Protein AF-A0A3Q2CFB4-F1 (afdb_monomer_lite)

InterPro domains:
  IPR015812 Integrin beta subunit [PR01186] (21-37)
  IPR015812 Integrin beta subunit [PR01186] (52-71)
  IPR015812 Integrin beta subunit [PR01186] (96-109)
  IPR015812 Integrin beta subunit [PTHR10082] (17-109)
  IPR016201 PSI domain [SM00423] (16-64)
  IPR033760 Integrin beta N-terminal [PF17205] (16-64)

Structure (mmCIF, N/CA/C/O backbone):
data_AF-A0A3Q2CFB4-F1
#
_entry.id   AF-A0A3Q2CFB4-F1
#
loop_
_atom_site.group_PDB
_atom_site.id
_atom_site.type_symbol
_atom_site.label_atom_id
_atom_site.label_alt_id
_atom_site.label_comp_id
_atom_site.label_asym_id
_atom_site.label_entity_id
_atom_site.label_seq_id
_atom_site.pdbx_PDB_ins_code
_atom_site.Cartn_x
_atom_site.Cartn_y
_atom_site.Cartn_z
_atom_site.occupancy
_atom_site.B_iso_or_equiv
_atom_site.auth_seq_id
_atom_site.auth_comp_id
_atom_site.auth_asym_id
_atom_site.auth_atom_id
_atom_site.pdbx_PDB_model_num
ATOM 1 N N . THR A 1 1 ? 36.675 -21.644 32.189 1.00 38.38 1 THR A N 1
ATOM 2 C CA . THR A 1 1 ? 36.569 -20.900 30.912 1.00 38.38 1 THR A CA 1
ATOM 3 C C . THR A 1 1 ? 35.105 -20.793 30.514 1.00 38.38 1 THR A C 1
ATOM 5 O O . THR A 1 1 ? 34.641 -21.531 29.660 1.00 38.38 1 THR A O 1
ATOM 8 N N . SER A 1 2 ? 34.334 -19.940 31.197 1.00 36.59 2 SER A N 1
ATOM 9 C CA . SER A 1 2 ? 32.900 -19.770 30.922 1.00 36.59 2 SER A CA 1
ATOM 10 C C . SER A 1 2 ? 32.732 -18.584 29.979 1.00 36.59 2 SER A C 1
ATOM 12 O O . SER A 1 2 ? 32.902 -17.435 30.382 1.00 36.59 2 SER A O 1
ATOM 14 N N . ARG A 1 3 ? 32.512 -18.859 28.691 1.00 43.84 3 ARG A N 1
ATOM 15 C CA . ARG A 1 3 ? 32.206 -17.821 27.704 1.00 43.84 3 ARG A CA 1
ATOM 16 C C . ARG A 1 3 ? 30.749 -17.425 27.893 1.00 43.84 3 ARG A C 1
ATOM 18 O O . ARG A 1 3 ? 29.841 -18.107 27.430 1.00 43.84 3 ARG A O 1
ATOM 25 N N . GLN A 1 4 ? 30.555 -16.327 28.606 1.00 41.62 4 GLN A N 1
ATOM 26 C CA . GLN A 1 4 ? 29.279 -15.649 28.751 1.00 41.62 4 GLN A CA 1
ATOM 27 C C . GLN A 1 4 ? 28.886 -15.105 27.370 1.00 41.62 4 GLN A C 1
ATOM 29 O O . GLN A 1 4 ? 29.359 -14.056 26.934 1.00 41.62 4 GLN A O 1
ATOM 34 N N . PHE A 1 5 ? 28.083 -15.872 26.629 1.00 41.12 5 PHE A N 1
ATOM 35 C CA . PHE A 1 5 ? 27.429 -15.391 25.420 1.00 41.12 5 PHE A CA 1
ATOM 36 C C . PHE A 1 5 ? 26.445 -14.302 25.847 1.00 41.12 5 PHE A C 1
ATOM 38 O O . PHE A 1 5 ? 25.332 -14.583 26.286 1.00 41.12 5 PHE A O 1
ATOM 45 N N . PHE A 1 6 ? 26.868 -13.044 25.735 1.00 39.34 6 PHE A N 1
ATOM 46 C CA . PHE A 1 6 ? 25.950 -11.921 25.655 1.00 39.34 6 PHE A CA 1
ATOM 47 C C . PHE A 1 6 ? 25.097 -12.140 24.405 1.00 39.34 6 PHE A C 1
ATOM 49 O O . PHE A 1 6 ? 25.483 -11.782 23.294 1.00 39.34 6 PHE A O 1
ATOM 56 N N . SER A 1 7 ? 23.943 -12.784 24.572 1.00 45.19 7 SER A N 1
ATOM 57 C CA . SER A 1 7 ? 22.882 -12.753 23.580 1.00 45.19 7 SER A CA 1
ATOM 58 C C . SER A 1 7 ? 22.460 -11.294 23.444 1.00 45.19 7 SER A C 1
ATOM 60 O O . SER A 1 7 ? 21.703 -10.775 24.268 1.00 45.19 7 SER A O 1
ATOM 62 N N . LEU A 1 8 ? 23.006 -10.609 22.440 1.00 44.06 8 LEU A N 1
ATOM 63 C CA . LEU A 1 8 ? 22.524 -9.318 21.987 1.00 44.06 8 LEU A CA 1
ATOM 64 C C . LEU A 1 8 ? 21.120 -9.559 21.426 1.00 44.06 8 LEU A C 1
ATOM 66 O O . LEU A 1 8 ? 20.941 -9.830 20.240 1.00 44.06 8 LEU A O 1
ATOM 70 N N . TRP A 1 9 ? 20.111 -9.512 22.293 1.00 41.47 9 TRP A N 1
ATOM 71 C CA . TRP A 1 9 ? 18.731 -9.369 21.864 1.00 41.47 9 TRP A CA 1
ATOM 72 C C . TRP A 1 9 ? 18.645 -8.003 21.192 1.00 41.47 9 TRP A C 1
ATOM 74 O O . TRP A 1 9 ? 18.402 -6.989 21.846 1.00 41.47 9 TRP A O 1
ATOM 84 N N . ILE A 1 10 ? 18.876 -7.956 19.879 1.00 49.38 10 ILE A N 1
ATOM 85 C CA . ILE A 1 10 ? 18.356 -6.878 19.048 1.00 49.38 10 ILE A CA 1
ATOM 86 C C . ILE A 1 10 ? 16.856 -6.912 19.325 1.00 49.38 10 ILE A C 1
ATOM 88 O O . ILE A 1 10 ? 16.146 -7.782 18.820 1.00 49.38 10 ILE A O 1
ATOM 92 N N . ARG A 1 11 ? 16.376 -6.032 20.211 1.00 42.03 11 ARG A N 1
ATOM 93 C CA . ARG A 1 11 ? 14.949 -5.790 20.395 1.00 42.03 11 ARG A CA 1
ATOM 94 C C . ARG A 1 11 ? 14.451 -5.322 19.035 1.00 42.03 11 ARG A C 1
ATOM 96 O O . ARG A 1 11 ? 14.517 -4.135 18.725 1.00 42.03 11 ARG A O 1
ATOM 103 N N . PHE A 1 12 ? 13.971 -6.255 18.213 1.00 45.16 12 PHE A N 1
ATOM 104 C CA . PHE A 1 12 ? 13.063 -5.927 17.133 1.00 45.16 12 PHE A CA 1
ATOM 105 C C . PHE A 1 12 ? 11.948 -5.148 17.806 1.00 45.16 12 PHE A C 1
ATOM 107 O O . PHE A 1 12 ? 11.220 -5.684 18.641 1.00 45.16 12 PHE A O 1
ATOM 114 N N . ARG A 1 13 ? 11.903 -3.843 17.532 1.00 53.06 13 ARG A N 1
ATOM 115 C CA . ARG A 1 13 ? 10.842 -2.965 18.000 1.00 53.06 13 ARG A CA 1
ATOM 116 C C . ARG A 1 13 ? 9.549 -3.666 17.602 1.00 53.06 13 ARG A C 1
ATOM 118 O O . ARG A 1 13 ? 9.291 -3.812 16.406 1.00 53.06 13 ARG A O 1
ATOM 125 N N . THR A 1 14 ? 8.802 -4.181 18.578 1.00 54.78 14 THR A N 1
ATOM 126 C CA . THR A 1 14 ? 7.487 -4.763 18.326 1.00 54.78 14 THR A CA 1
ATOM 127 C C . THR A 1 14 ? 6.706 -3.670 17.617 1.00 54.78 14 THR A C 1
ATOM 129 O O . THR A 1 14 ? 6.496 -2.580 18.152 1.00 54.78 14 THR A O 1
ATOM 132 N N . THR A 1 15 ? 6.428 -3.873 16.332 1.00 65.25 15 THR A N 1
ATOM 133 C CA . THR A 1 15 ? 5.843 -2.838 15.483 1.00 65.25 15 THR A CA 1
ATOM 134 C C . THR A 1 15 ? 4.358 -2.831 15.762 1.00 65.25 15 THR A C 1
ATOM 136 O O . THR A 1 15 ? 3.562 -3.430 15.056 1.00 65.25 15 THR A O 1
ATOM 139 N N . SER A 1 16 ? 4.010 -2.225 16.890 1.00 72.75 16 SER A N 1
ATOM 140 C CA . SER A 1 16 ? 2.652 -2.185 17.382 1.00 72.75 16 SER A CA 1
ATOM 141 C C . SER A 1 16 ? 1.880 -1.090 16.662 1.00 72.75 16 SER A C 1
ATOM 143 O O . SER A 1 16 ? 2.257 0.080 16.707 1.00 72.75 16 SER A O 1
ATOM 145 N N . CYS A 1 17 ? 0.787 -1.479 16.014 1.00 78.50 17 CYS A N 1
ATOM 146 C CA . CYS A 1 17 ? -0.247 -0.549 15.567 1.00 78.50 17 CYS A CA 1
ATOM 147 C C . CYS A 1 17 ? -1.161 -0.107 16.710 1.00 78.50 17 CYS A C 1
ATOM 149 O O . CYS A 1 17 ? -1.988 0.780 16.523 1.00 78.50 17 CYS A O 1
ATOM 151 N N . PHE A 1 18 ? -0.995 -0.710 17.892 1.00 63.78 18 PHE A N 1
ATOM 152 C CA . PHE A 1 18 ? -1.677 -0.298 19.101 1.00 63.78 18 PHE A CA 1
ATOM 153 C C . PHE A 1 18 ? -1.101 1.046 19.549 1.00 63.78 18 PHE A C 1
ATOM 155 O O . PHE A 1 18 ? -0.050 1.120 20.185 1.00 63.78 18 PHE A O 1
ATOM 162 N N . GLY A 1 19 ? -1.776 2.114 19.147 1.00 62.03 19 GLY A N 1
ATOM 163 C CA . GLY A 1 19 ? -1.435 3.480 19.498 1.00 62.03 19 GLY A CA 1
ATOM 164 C C . GLY A 1 19 ? -2.697 4.300 19.706 1.00 62.03 19 GLY A C 1
ATOM 165 O O . GLY A 1 19 ? -3.739 4.028 19.104 1.00 62.03 19 GLY A O 1
ATOM 166 N N . SER A 1 20 ? -2.585 5.325 20.545 1.00 65.06 20 SER A N 1
ATOM 167 C CA . SER A 1 20 ? -3.606 6.341 20.819 1.00 65.06 20 SER A CA 1
ATOM 168 C C . SER A 1 20 ? -3.824 7.295 19.639 1.00 65.06 20 SER A C 1
ATOM 170 O O . SER A 1 20 ? -4.154 8.455 19.865 1.00 65.06 20 SER A O 1
ATOM 172 N N . ALA A 1 21 ? -3.566 6.849 18.403 1.00 75.69 21 ALA A N 1
ATOM 173 C CA . ALA A 1 21 ? -3.747 7.668 17.215 1.00 75.69 21 ALA A CA 1
ATOM 174 C C . ALA A 1 21 ? -5.180 8.194 17.219 1.00 75.69 21 ALA A C 1
ATOM 176 O O . ALA A 1 21 ? -6.140 7.418 17.227 1.00 75.69 21 ALA A O 1
ATOM 177 N N . THR A 1 22 ? -5.301 9.513 17.270 1.00 80.62 22 THR A N 1
ATOM 178 C CA . THR A 1 22 ? -6.605 10.178 17.342 1.00 80.62 22 THR A CA 1
ATOM 179 C C . THR A 1 22 ? -7.176 10.407 15.947 1.00 80.62 22 THR A C 1
ATOM 181 O O . THR A 1 22 ? -8.388 10.532 15.781 1.00 80.62 22 THR A O 1
ATOM 184 N N . SER A 1 23 ? -6.306 10.367 14.933 1.00 86.50 23 SER A N 1
ATOM 185 C CA . SER A 1 23 ? -6.624 10.576 13.528 1.00 86.50 23 SER A CA 1
ATOM 186 C C . SER A 1 23 ? -6.137 9.427 12.634 1.00 86.50 23 SER A C 1
ATOM 188 O O . SER A 1 23 ? -5.197 8.688 12.952 1.00 86.50 23 SER A O 1
ATOM 190 N N . CYS A 1 24 ? -6.770 9.300 11.462 1.00 88.62 24 CYS A N 1
ATOM 191 C CA . CYS A 1 24 ? -6.363 8.346 10.428 1.00 88.62 24 CYS A CA 1
ATOM 192 C C . CYS A 1 24 ? -4.914 8.594 9.975 1.00 88.62 24 C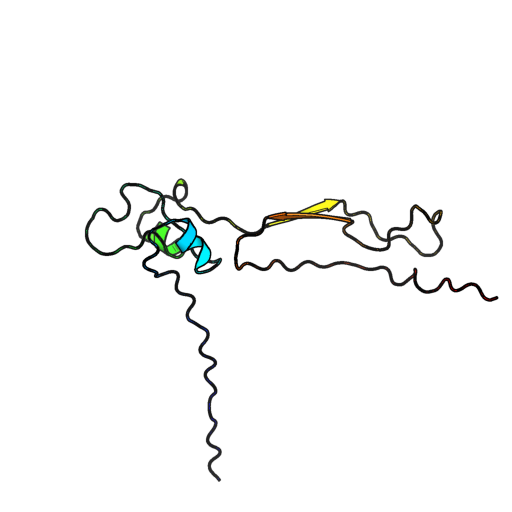YS A C 1
ATOM 194 O O . CYS A 1 24 ? -4.132 7.652 9.847 1.00 88.62 24 CYS A O 1
ATOM 196 N N . GLU A 1 25 ? -4.521 9.859 9.797 1.00 88.31 25 GLU A N 1
ATOM 197 C CA . GLU A 1 25 ? -3.169 10.206 9.355 1.00 88.31 25 GLU A CA 1
ATOM 198 C C . GLU A 1 25 ? -2.101 9.757 10.359 1.00 88.31 25 GLU A C 1
ATOM 200 O O . GLU A 1 25 ? -1.136 9.095 9.967 1.00 88.31 25 GLU A O 1
ATOM 205 N N . GLU A 1 26 ? -2.299 10.032 11.650 1.00 87.12 26 GLU A N 1
ATOM 206 C CA . GLU A 1 26 ? -1.399 9.568 12.709 1.00 87.12 26 GLU A CA 1
ATOM 207 C C . GLU A 1 26 ? -1.261 8.047 12.699 1.00 87.12 26 GLU A C 1
ATOM 209 O O . GLU A 1 26 ? -0.146 7.526 12.738 1.00 87.12 26 GLU A O 1
ATOM 214 N N . CYS A 1 27 ? -2.379 7.325 12.575 1.00 89.38 27 CYS A N 1
ATOM 215 C CA . CYS A 1 27 ? -2.370 5.868 12.517 1.00 89.38 27 CYS A CA 1
ATOM 216 C C . CYS A 1 27 ? -1.531 5.349 11.345 1.00 89.38 27 CYS A C 1
ATOM 218 O O . CYS A 1 27 ? -0.666 4.478 11.501 1.00 89.38 27 CYS A O 1
ATOM 220 N N . LEU A 1 28 ? -1.754 5.910 10.156 1.00 89.19 28 LEU A N 1
ATOM 221 C CA . LEU A 1 28 ? -1.064 5.480 8.949 1.00 89.19 28 LEU A CA 1
ATOM 222 C C . LEU A 1 28 ? 0.429 5.842 8.965 1.00 89.19 28 LEU A C 1
ATOM 224 O O . LEU A 1 28 ? 1.208 5.197 8.255 1.00 89.19 28 LEU A O 1
ATOM 228 N N . LEU A 1 29 ? 0.833 6.813 9.789 1.00 87.31 29 LEU A N 1
ATOM 229 C CA . LEU A 1 29 ? 2.223 7.184 10.030 1.00 87.31 29 LEU A CA 1
ATOM 230 C C . LEU A 1 29 ? 2.942 6.266 11.024 1.00 87.31 29 LEU A C 1
ATOM 232 O O . LEU A 1 29 ? 4.169 6.267 11.020 1.00 87.31 29 LEU A O 1
ATOM 236 N N . ILE A 1 30 ? 2.264 5.480 11.865 1.00 85.69 30 ILE A N 1
ATOM 237 C CA . ILE A 1 30 ? 2.939 4.631 12.867 1.00 85.69 30 ILE A CA 1
ATOM 238 C C . ILE A 1 30 ? 3.775 3.546 12.182 1.00 85.69 30 ILE A C 1
ATOM 240 O O . ILE A 1 30 ? 4.992 3.465 12.388 1.00 85.69 30 ILE A O 1
ATOM 244 N N . ASN A 1 31 ? 3.130 2.729 11.348 1.00 86.12 31 ASN A N 1
ATOM 245 C CA . ASN A 1 31 ? 3.764 1.627 10.636 1.00 86.12 31 ASN A CA 1
ATOM 246 C C . ASN A 1 31 ? 3.010 1.303 9.329 1.00 86.12 31 ASN A C 1
ATOM 248 O O . ASN A 1 31 ? 1.777 1.355 9.319 1.00 86.12 31 ASN A O 1
ATOM 252 N N . PRO A 1 32 ? 3.708 0.916 8.241 1.00 87.25 32 PRO A N 1
ATOM 253 C CA . PRO A 1 32 ? 3.089 0.527 6.967 1.00 87.25 32 PRO A CA 1
ATOM 254 C C . PRO A 1 32 ? 2.133 -0.678 7.043 1.00 87.25 32 PRO A C 1
ATOM 256 O O . PRO A 1 32 ? 1.357 -0.889 6.117 1.00 87.25 32 PRO A O 1
ATOM 259 N N . SER A 1 33 ? 2.144 -1.457 8.123 1.00 87.81 33 SER A N 1
ATOM 260 C CA . SER A 1 33 ? 1.198 -2.559 8.349 1.00 87.81 33 SER A CA 1
ATOM 261 C C . SER A 1 33 ? -0.076 -2.131 9.089 1.00 87.81 33 SER A C 1
ATOM 263 O O . SER A 1 33 ? -1.032 -2.907 9.147 1.00 87.81 33 SER A O 1
ATOM 265 N N . CYS A 1 34 ? -0.124 -0.909 9.636 1.00 89.56 34 CYS A N 1
ATOM 266 C CA . CYS A 1 34 ? -1.313 -0.392 10.314 1.00 89.56 34 CYS A CA 1
ATOM 267 C C . CYS A 1 34 ? -2.409 0.000 9.329 1.00 89.56 34 CYS A C 1
ATOM 269 O O . CYS A 1 34 ? -2.136 0.384 8.183 1.00 89.56 34 CYS A O 1
ATOM 271 N N . ALA A 1 35 ? -3.638 -0.079 9.820 1.00 92.19 35 ALA A N 1
ATOM 272 C CA . ALA A 1 35 ? -4.865 0.294 9.150 1.00 92.19 35 ALA A CA 1
ATOM 273 C C . ALA A 1 35 ? -5.777 1.054 10.123 1.00 92.19 35 ALA A C 1
ATOM 275 O O . ALA A 1 35 ? -5.662 0.915 11.343 1.00 92.19 35 ALA A O 1
ATOM 276 N N . TRP A 1 36 ? -6.694 1.841 9.573 1.00 92.12 36 TRP A N 1
ATOM 277 C CA . TRP A 1 36 ? -7.652 2.638 10.328 1.00 92.12 36 TRP A CA 1
ATOM 278 C C . TRP A 1 36 ? -9.085 2.216 10.004 1.00 92.12 36 TRP A C 1
ATOM 280 O O . TRP A 1 36 ? -9.408 1.979 8.845 1.00 92.12 36 TRP A O 1
ATOM 290 N N . CYS A 1 37 ? -9.955 2.129 11.010 1.00 92.06 37 CYS A N 1
ATOM 291 C CA . CYS A 1 37 ? -11.382 1.876 10.813 1.00 92.06 37 CYS A CA 1
ATOM 292 C C . CYS A 1 37 ? -12.193 3.183 10.841 1.00 92.06 37 CYS A C 1
ATOM 294 O O . CYS A 1 37 ? -12.347 3.809 11.897 1.00 92.06 37 CYS A O 1
ATOM 296 N N . ALA A 1 38 ? -12.760 3.557 9.691 1.00 91.56 38 ALA A N 1
ATOM 297 C CA . ALA A 1 38 ? -13.605 4.739 9.514 1.00 91.56 38 ALA A CA 1
ATOM 298 C C . ALA A 1 38 ? -15.098 4.497 9.822 1.00 91.56 38 ALA A C 1
ATOM 300 O O . ALA A 1 38 ? -15.887 5.433 9.793 1.00 91.56 38 ALA A O 1
ATOM 301 N N . GLN A 1 39 ? -15.500 3.262 10.144 1.00 90.69 39 GLN A N 1
ATOM 302 C CA . GLN A 1 39 ? -16.896 2.927 10.436 1.00 90.69 39 GLN A CA 1
ATOM 303 C C . GLN A 1 39 ? -17.372 3.634 11.711 1.00 90.69 39 GLN A C 1
ATOM 305 O O . GLN A 1 39 ? -16.741 3.518 12.763 1.00 90.69 39 GLN A O 1
ATOM 310 N N . GLU A 1 40 ? -18.490 4.354 11.648 1.00 84.06 40 GLU A N 1
ATOM 311 C CA . GLU A 1 40 ? -18.937 5.214 12.751 1.00 84.06 40 GLU A CA 1
ATOM 312 C C . GLU A 1 40 ? -19.225 4.432 14.037 1.00 84.06 40 GLU A C 1
ATOM 314 O O . GLU A 1 40 ? -18.747 4.811 15.106 1.00 84.06 40 GLU A O 1
ATOM 319 N N . ASP A 1 41 ? -19.936 3.305 13.933 1.00 81.44 41 ASP A N 1
ATOM 320 C CA . ASP A 1 41 ? -20.344 2.479 15.081 1.00 81.44 41 ASP A CA 1
ATOM 321 C C . ASP A 1 41 ? -19.207 1.679 15.723 1.00 81.44 41 ASP A C 1
ATOM 323 O O . ASP A 1 41 ? -19.360 1.095 16.801 1.00 81.44 41 ASP A O 1
ATOM 327 N N . PHE A 1 42 ? -18.036 1.690 15.092 1.00 81.44 42 PHE A N 1
ATOM 328 C CA . PHE A 1 42 ? -16.854 1.016 15.588 1.00 81.44 42 PHE A CA 1
ATOM 329 C C . PHE A 1 42 ? -16.286 1.734 16.822 1.00 81.44 42 PHE A C 1
ATOM 331 O O . PHE A 1 42 ? -15.959 2.918 16.775 1.00 81.44 42 PHE A O 1
ATOM 338 N N . GLY A 1 43 ? -16.161 1.015 17.941 1.00 70.06 43 GLY A N 1
ATOM 339 C CA . GLY A 1 43 ? -15.633 1.549 19.204 1.00 70.06 43 GLY A CA 1
ATOM 340 C C . GLY A 1 43 ? -16.633 2.308 20.087 1.00 70.06 43 GLY A C 1
ATOM 341 O O . GLY A 1 43 ? -16.233 2.840 21.118 1.00 70.06 43 GLY A O 1
ATOM 342 N N . LYS A 1 44 ? -17.932 2.326 19.743 1.00 66.31 44 LYS A N 1
ATOM 343 C CA . LYS A 1 44 ? -18.989 2.938 20.580 1.00 66.31 44 LYS A CA 1
ATOM 344 C C . LYS A 1 44 ? -19.390 2.084 21.798 1.00 66.31 44 LYS A C 1
ATOM 346 O O . LYS A 1 44 ? -19.884 2.617 22.789 1.00 66.31 44 LYS A O 1
ATOM 351 N N . ARG A 1 45 ? -19.198 0.758 21.759 1.00 56.16 45 ARG A N 1
ATOM 352 C CA . ARG A 1 45 ? -19.616 -0.167 22.832 1.00 56.16 45 ARG A CA 1
ATOM 353 C C . ARG A 1 45 ? -18.434 -0.568 23.720 1.00 56.16 45 ARG A C 1
ATOM 355 O O . ARG A 1 45 ? -17.797 -1.571 23.455 1.00 56.16 45 ARG A O 1
ATOM 362 N N . ARG A 1 46 ? -18.205 0.222 24.776 1.00 52.66 46 ARG A N 1
ATOM 363 C CA . ARG A 1 46 ? -17.307 -0.006 25.932 1.00 52.66 46 ARG A CA 1
ATOM 364 C C . ARG A 1 46 ? -15.846 -0.399 25.622 1.00 52.66 46 ARG A C 1
ATOM 366 O O . ARG A 1 46 ? -15.550 -1.464 25.102 1.00 52.66 46 ARG A O 1
ATOM 373 N N . SER A 1 47 ? -14.940 0.422 26.158 1.00 48.56 47 SER A N 1
ATOM 374 C CA . SER A 1 47 ? -13.474 0.280 26.195 1.00 48.56 47 SER A CA 1
ATOM 375 C C . SER A 1 47 ? -12.759 0.554 24.870 1.00 48.56 47 SER A C 1
ATOM 377 O O . SER A 1 47 ? -12.978 -0.139 23.892 1.00 48.56 47 SER A O 1
ATOM 379 N N . LEU A 1 48 ? -11.913 1.592 24.862 1.00 53.78 48 LEU A N 1
ATOM 380 C CA . LEU A 1 48 ? -10.516 1.609 24.386 1.00 53.78 48 LEU A CA 1
ATOM 381 C C . LEU A 1 48 ? -10.127 0.851 23.092 1.00 53.78 48 LEU A C 1
ATOM 383 O O . LEU A 1 48 ? -8.941 0.611 22.865 1.00 53.78 48 LEU A O 1
ATOM 387 N N . THR A 1 49 ? -11.049 0.478 22.205 1.00 59.88 49 THR A N 1
ATOM 388 C CA . THR A 1 49 ? -10.701 -0.124 20.918 1.00 59.88 49 THR A CA 1
ATOM 389 C C . THR A 1 49 ? -10.214 0.987 20.004 1.00 59.88 49 THR A C 1
ATOM 391 O O . THR A 1 49 ? -11.012 1.661 19.353 1.00 59.88 49 THR A O 1
ATOM 394 N N . SER A 1 50 ? -8.895 1.199 19.982 1.00 78.06 50 SER A N 1
ATOM 395 C CA . SER A 1 50 ? -8.259 2.135 19.054 1.00 78.06 50 SER A CA 1
ATOM 396 C C . SER A 1 50 ? -8.723 1.832 17.631 1.00 78.06 50 SER A C 1
ATOM 398 O O . SER A 1 50 ? -8.678 0.680 17.190 1.00 78.06 50 SER A O 1
ATOM 400 N N . ARG A 1 51 ? -9.183 2.857 16.906 1.00 88.81 51 ARG A N 1
ATOM 401 C CA . ARG A 1 51 ? -9.538 2.756 15.479 1.00 88.81 51 ARG A CA 1
ATOM 402 C C . ARG A 1 51 ? -8.325 2.393 14.618 1.00 88.81 51 ARG A C 1
ATOM 404 O O . ARG A 1 51 ? -8.513 1.948 13.490 1.00 88.81 51 ARG A O 1
ATOM 411 N N . CYS A 1 52 ? -7.118 2.531 15.167 1.00 89.69 52 CYS A N 1
ATOM 412 C CA . CYS A 1 52 ? -5.864 2.099 14.577 1.00 89.69 52 CYS A CA 1
ATOM 413 C C . CYS A 1 52 ? -5.474 0.698 15.057 1.00 89.69 52 CYS A C 1
ATOM 415 O O . CYS A 1 52 ? -5.297 0.469 16.253 1.00 89.69 52 CYS A O 1
ATOM 417 N N . ASP A 1 53 ? -5.328 -0.244 14.129 1.00 90.06 53 ASP A N 1
ATOM 418 C CA . ASP A 1 53 ? -4.801 -1.581 14.412 1.00 90.06 53 ASP A CA 1
ATOM 419 C C . ASP A 1 53 ? -4.342 -2.242 13.100 1.00 90.06 53 ASP A C 1
ATOM 421 O O . ASP A 1 53 ? -4.437 -1.669 12.014 1.00 90.06 53 ASP A O 1
ATOM 425 N N . PHE A 1 54 ? -3.861 -3.477 13.157 1.00 90.31 54 PHE A N 1
ATOM 426 C CA . PHE A 1 54 ? -3.701 -4.294 11.963 1.00 90.31 54 PHE A CA 1
ATOM 427 C C . PHE A 1 54 ? -5.057 -4.568 11.307 1.00 90.31 54 PHE A C 1
ATOM 429 O O . PHE A 1 54 ? -6.050 -4.846 11.983 1.00 90.31 54 PHE A O 1
ATOM 436 N N . LYS A 1 55 ? -5.090 -4.589 9.968 1.00 91.12 55 LYS A N 1
ATOM 437 C CA . LYS A 1 55 ? -6.310 -4.849 9.179 1.00 91.12 55 LYS A CA 1
ATOM 438 C C . LYS A 1 55 ? -7.084 -6.087 9.658 1.00 91.12 55 LYS A C 1
ATOM 440 O O . LYS A 1 55 ? -8.303 -6.042 9.771 1.00 91.12 55 LYS A O 1
ATOM 445 N N . GLN A 1 56 ? -6.377 -7.170 9.972 1.00 91.19 56 GLN A N 1
ATOM 446 C CA . GLN A 1 56 ? -6.971 -8.427 10.443 1.00 91.19 56 GLN A CA 1
ATOM 447 C C . GLN A 1 56 ? -7.665 -8.265 11.804 1.00 91.19 56 GLN A C 1
ATOM 449 O O . GLN A 1 56 ? -8.740 -8.820 12.018 1.00 91.19 56 GLN A O 1
ATOM 454 N N . ASN A 1 57 ? -7.082 -7.476 12.710 1.00 89.88 57 ASN A N 1
ATOM 455 C CA . ASN A 1 57 ? -7.666 -7.194 14.020 1.00 89.88 57 ASN A CA 1
ATOM 456 C C . ASN A 1 57 ? -8.912 -6.318 13.881 1.00 89.88 57 ASN A C 1
ATOM 458 O O . ASN A 1 57 ? -9.928 -6.595 14.514 1.00 89.88 57 ASN A O 1
ATOM 462 N N . LEU A 1 58 ? -8.875 -5.310 13.003 1.00 90.44 58 LEU A N 1
ATOM 463 C CA . LEU A 1 58 ? -10.045 -4.482 12.699 1.00 90.44 58 LEU A CA 1
ATOM 464 C C . LEU A 1 58 ? -11.216 -5.328 12.187 1.00 90.44 58 LEU A C 1
ATOM 466 O O . LEU A 1 58 ? -12.325 -5.193 12.698 1.00 90.44 58 LEU A O 1
ATOM 470 N N . GLN A 1 59 ? -10.955 -6.241 11.249 1.00 91.25 59 GLN A N 1
ATOM 471 C CA . GLN A 1 59 ? -11.968 -7.152 10.708 1.00 91.25 59 GLN A CA 1
ATOM 472 C C . GLN A 1 59 ? -12.546 -8.076 11.785 1.00 91.25 59 GLN A C 1
ATOM 474 O O . GLN A 1 59 ? -13.761 -8.199 11.899 1.00 91.25 59 GLN A O 1
ATOM 479 N N . LYS A 1 60 ? -11.692 -8.674 12.628 1.00 90.50 60 LYS A N 1
ATOM 480 C CA . LYS A 1 60 ? -12.128 -9.540 13.740 1.00 90.50 60 LYS A CA 1
ATOM 481 C C . LYS A 1 60 ? -12.992 -8.808 14.767 1.00 90.50 60 LYS A C 1
ATOM 483 O O . LYS A 1 60 ? -13.883 -9.411 15.349 1.00 90.50 60 LYS A O 1
ATOM 488 N N . ARG A 1 61 ? -12.741 -7.514 14.982 1.00 87.88 61 ARG A N 1
ATOM 489 C CA . ARG A 1 61 ? -13.542 -6.656 15.872 1.00 87.88 61 ARG A CA 1
ATOM 490 C C . ARG A 1 61 ? -14.820 -6.123 15.210 1.00 87.88 61 ARG A C 1
ATOM 492 O O . ARG A 1 61 ? -15.522 -5.334 15.830 1.00 87.88 61 ARG A O 1
ATOM 499 N N . GLY A 1 62 ? -15.114 -6.521 13.970 1.00 89.12 62 GLY A N 1
ATOM 500 C CA . GLY A 1 62 ? -16.346 -6.160 13.268 1.00 89.12 62 GLY A CA 1
ATOM 501 C C . GLY A 1 62 ? -16.271 -4.883 12.430 1.00 89.12 62 GLY A C 1
ATOM 502 O O . GLY A 1 62 ? -17.317 -4.371 12.044 1.00 89.12 62 GLY A O 1
ATOM 503 N N . CYS A 1 63 ? -15.073 -4.362 12.134 1.00 91.19 63 CYS A N 1
ATOM 504 C CA . CYS A 1 63 ? -14.938 -3.305 11.131 1.00 91.19 63 CYS A CA 1
ATOM 505 C C . CYS A 1 63 ? -15.111 -3.907 9.735 1.00 91.19 63 CYS A C 1
ATOM 507 O O . CYS A 1 63 ? -14.353 -4.797 9.331 1.00 91.19 63 CYS A O 1
ATOM 509 N N . GLU A 1 64 ? -16.093 -3.419 8.989 1.00 92.94 64 GLU A N 1
ATOM 510 C CA . GLU A 1 64 ? -16.361 -3.919 7.651 1.00 92.94 64 GLU A CA 1
ATOM 511 C C . GLU A 1 64 ? -15.208 -3.562 6.698 1.00 92.94 64 GLU A C 1
ATOM 513 O O . GLU A 1 64 ? -14.716 -2.431 6.734 1.00 92.94 64 GLU A O 1
ATOM 518 N N . PRO A 1 65 ? -14.775 -4.471 5.801 1.00 92.69 65 PRO A N 1
ATOM 519 C CA . PRO A 1 65 ? -13.625 -4.230 4.931 1.00 92.69 65 PRO A CA 1
ATOM 520 C C . PRO A 1 65 ? -13.684 -2.936 4.111 1.00 92.69 65 PRO A C 1
ATOM 522 O O . PRO A 1 65 ? -12.629 -2.364 3.846 1.00 92.69 65 PRO A O 1
ATOM 525 N N . ARG A 1 66 ? -14.887 -2.474 3.740 1.00 93.94 66 ARG A N 1
ATOM 526 C CA . ARG A 1 66 ? -15.104 -1.219 3.000 1.00 93.94 66 ARG A CA 1
ATOM 527 C C . ARG A 1 66 ? -14.781 0.046 3.798 1.00 93.94 66 ARG A C 1
ATOM 529 O O . ARG A 1 66 ? -14.499 1.067 3.193 1.00 93.94 66 ARG A O 1
ATOM 536 N N . PHE A 1 67 ? -14.804 -0.024 5.128 1.00 94.00 67 PHE A N 1
ATOM 537 C CA . PHE A 1 67 ? -14.478 1.096 6.014 1.00 94.00 67 PHE A CA 1
ATOM 538 C C . PHE A 1 67 ? -13.042 1.028 6.553 1.00 94.00 67 PHE A C 1
ATOM 540 O O . PHE A 1 67 ? -12.673 1.821 7.422 1.00 94.00 67 PHE A O 1
ATOM 547 N N . ILE A 1 68 ? -12.237 0.059 6.099 1.00 93.38 68 ILE A N 1
ATOM 548 C CA . ILE A 1 68 ? -10.845 -0.081 6.529 1.00 93.38 68 ILE A CA 1
ATOM 549 C C . ILE A 1 68 ? -9.928 0.671 5.570 1.00 93.38 68 ILE A C 1
ATOM 551 O O . ILE A 1 68 ? -9.634 0.205 4.469 1.00 93.38 68 ILE A O 1
ATOM 555 N N . GLU A 1 69 ? -9.371 1.770 6.062 1.00 93.50 69 GLU A N 1
ATOM 556 C CA . GLU A 1 69 ? -8.356 2.557 5.380 1.00 93.50 69 GLU A CA 1
ATOM 557 C C . GLU A 1 69 ? -6.976 1.934 5.583 1.00 93.50 69 GLU A C 1
ATOM 559 O O . GLU A 1 69 ? -6.430 1.871 6.689 1.00 93.50 69 GLU A O 1
ATOM 564 N N . SER A 1 70 ? -6.394 1.433 4.496 1.00 91.50 70 SER A N 1
ATOM 565 C CA . SER A 1 70 ? -5.044 0.869 4.496 1.00 91.50 70 SER A CA 1
ATOM 566 C C . SER A 1 70 ? -4.406 1.043 3.117 1.00 91.50 70 SER A C 1
ATOM 568 O O . SER A 1 70 ? -4.351 0.083 2.337 1.00 91.50 70 SER A O 1
ATOM 570 N N . PRO A 1 71 ? -3.937 2.264 2.789 1.00 91.06 71 PRO A N 1
ATOM 571 C CA . PRO A 1 71 ? -3.250 2.514 1.531 1.00 91.06 71 PRO A CA 1
ATOM 572 C C . PRO A 1 71 ? -2.033 1.596 1.416 1.00 91.06 71 PRO A C 1
ATOM 574 O O . PRO A 1 71 ? -1.288 1.395 2.382 1.00 91.06 71 PRO A O 1
ATOM 577 N N . ARG A 1 72 ? -1.832 1.019 0.234 1.00 89.31 72 ARG A N 1
ATOM 578 C CA . ARG A 1 72 ? -0.694 0.146 -0.052 1.00 89.31 72 ARG A CA 1
ATOM 579 C C . ARG A 1 72 ? 0.216 0.805 -1.059 1.00 89.31 72 ARG A C 1
ATOM 581 O O . ARG A 1 72 ? -0.238 1.481 -1.975 1.00 89.31 72 ARG A O 1
ATOM 588 N N . SER A 1 73 ? 1.499 0.557 -0.883 1.00 92.50 73 SER A N 1
ATOM 589 C CA . SER A 1 73 ? 2.510 0.963 -1.841 1.00 92.50 73 SER A CA 1
ATOM 590 C C . SER A 1 73 ? 2.448 0.036 -3.048 1.00 92.50 73 SER A C 1
ATOM 592 O O . SER A 1 73 ? 2.347 -1.180 -2.883 1.00 92.50 73 SER A O 1
ATOM 594 N N . ALA A 1 74 ? 2.516 0.597 -4.246 1.00 92.06 74 ALA A N 1
ATOM 595 C CA . ALA A 1 74 ? 2.470 -0.133 -5.498 1.00 92.06 74 ALA A CA 1
ATOM 596 C C . ALA A 1 74 ? 3.502 0.422 -6.483 1.00 92.06 74 ALA A C 1
ATOM 598 O O . ALA A 1 74 ? 3.831 1.607 -6.464 1.00 92.06 74 ALA A O 1
ATOM 599 N N . ALA A 1 75 ? 3.989 -0.451 -7.357 1.00 93.94 75 ALA A N 1
ATOM 600 C CA . ALA A 1 75 ? 4.818 -0.094 -8.495 1.00 93.94 75 ALA A CA 1
ATOM 601 C C . ALA A 1 75 ? 4.238 -0.757 -9.743 1.00 93.94 75 ALA A C 1
ATOM 603 O O . ALA A 1 75 ? 3.873 -1.932 -9.698 1.00 93.94 75 ALA A O 1
ATOM 604 N N . SER A 1 76 ? 4.158 -0.019 -10.845 1.00 95.12 76 SER A N 1
ATOM 605 C CA . SER A 1 76 ? 3.746 -0.548 -12.143 1.00 95.12 76 SER A CA 1
ATOM 606 C C . SER A 1 76 ? 4.708 -0.097 -13.233 1.00 95.12 76 SER A C 1
ATOM 608 O O . SER A 1 76 ? 5.166 1.044 -13.260 1.00 95.12 76 SER A O 1
ATOM 610 N N . VAL A 1 77 ? 5.043 -1.014 -14.134 1.00 95.69 77 VAL A N 1
ATOM 611 C CA . VAL A 1 77 ? 5.880 -0.715 -15.295 1.00 95.69 77 VAL A CA 1
ATOM 612 C C . VAL A 1 77 ? 4.977 -0.169 -16.392 1.00 95.69 77 VAL A C 1
ATOM 614 O O . VAL A 1 77 ? 4.038 -0.841 -16.807 1.00 95.69 77 VAL A O 1
ATOM 617 N N . LEU A 1 78 ? 5.245 1.060 -16.825 1.00 96.69 78 LEU A N 1
ATOM 618 C CA . LEU A 1 78 ? 4.494 1.718 -17.895 1.00 96.69 78 LEU A CA 1
ATOM 619 C C . LEU A 1 78 ? 5.153 1.505 -19.260 1.00 96.69 78 LEU A C 1
ATOM 621 O O . LEU A 1 78 ? 4.458 1.441 -20.266 1.00 96.69 78 LEU A O 1
ATOM 625 N N . GLU A 1 79 ? 6.483 1.393 -19.296 1.00 95.38 79 GLU A N 1
ATOM 626 C CA . GLU A 1 79 ? 7.239 1.164 -20.527 1.00 95.38 79 GLU A CA 1
ATOM 627 C C . GLU A 1 79 ? 8.478 0.308 -20.245 1.00 95.38 79 GLU A C 1
ATOM 629 O O . GLU A 1 79 ? 9.280 0.633 -19.364 1.00 95.38 79 GLU A O 1
ATOM 634 N N . SER A 1 80 ? 8.615 -0.793 -20.992 1.00 94.88 80 SER A N 1
ATOM 635 C CA . SER A 1 80 ? 9.701 -1.770 -20.855 1.00 94.88 80 SER A CA 1
ATOM 636 C C . SER A 1 80 ? 10.137 -2.318 -22.211 1.00 94.88 80 SER A C 1
ATOM 638 O O . SER A 1 80 ? 9.858 -3.458 -22.583 1.00 94.88 80 SER A O 1
ATOM 640 N N . ARG A 1 81 ? 10.858 -1.489 -22.952 1.00 91.88 81 ARG A N 1
ATOM 641 C CA . ARG A 1 81 ? 11.586 -1.860 -24.158 1.00 91.88 81 ARG A CA 1
ATOM 642 C C . ARG A 1 81 ? 12.746 -2.804 -23.802 1.00 91.88 81 ARG A C 1
ATOM 644 O O . ARG A 1 81 ? 13.412 -2.587 -22.780 1.00 91.88 81 ARG A O 1
ATOM 651 N N . PRO A 1 82 ? 12.993 -3.844 -24.616 1.00 90.38 82 PRO A N 1
ATOM 652 C CA . PRO A 1 82 ? 14.105 -4.764 -24.408 1.00 90.38 82 PRO A CA 1
ATOM 653 C C . PRO A 1 82 ? 15.451 -4.061 -24.616 1.00 90.38 82 PRO A C 1
ATOM 655 O O . PRO A 1 82 ? 15.548 -3.087 -25.363 1.00 90.38 82 PRO A O 1
ATOM 658 N N . LEU A 1 83 ? 16.496 -4.573 -23.959 1.00 88.00 83 LEU A N 1
ATOM 659 C CA . LEU A 1 83 ? 17.863 -4.085 -24.145 1.00 88.00 83 LEU A CA 1
ATOM 660 C C . LEU A 1 83 ? 18.338 -4.355 -25.580 1.00 88.00 83 LEU A C 1
ATOM 662 O O . LEU A 1 83 ? 18.081 -5.424 -26.133 1.00 88.00 83 LEU A O 1
ATOM 666 N N . SER A 1 84 ? 19.070 -3.410 -26.164 1.00 83.19 84 SER A N 1
ATOM 667 C CA . SER A 1 84 ? 19.594 -3.551 -27.528 1.00 83.19 84 SER A CA 1
ATOM 668 C C . SER A 1 84 ? 20.741 -4.567 -27.616 1.00 83.19 84 SER A C 1
ATOM 670 O O . SER A 1 84 ? 21.595 -4.646 -26.729 1.00 83.19 84 SER A O 1
ATOM 672 N N . SER A 1 85 ? 20.807 -5.314 -28.723 1.00 75.62 85 SER A N 1
ATOM 673 C CA . SER A 1 85 ? 21.931 -6.199 -29.054 1.00 75.62 85 SER A CA 1
ATOM 674 C C . SER A 1 85 ? 23.180 -5.429 -29.506 1.00 75.62 85 SER A C 1
ATOM 676 O O . SER A 1 85 ? 23.111 -4.277 -29.937 1.00 75.62 85 SER A O 1
ATOM 678 N N . LYS A 1 86 ? 24.356 -6.071 -29.419 1.00 64.69 86 LYS A N 1
ATOM 679 C CA . LYS A 1 86 ? 25.623 -5.509 -29.923 1.00 64.69 86 LYS A CA 1
ATOM 680 C C . LYS A 1 86 ? 25.496 -5.132 -31.402 1.00 64.69 86 LYS A C 1
ATOM 682 O O . LYS A 1 86 ? 25.202 -5.992 -32.220 1.00 64.69 86 LYS A O 1
ATOM 687 N N . GLY A 1 87 ? 25.805 -3.878 -31.735 1.00 62.16 87 GLY A N 1
ATOM 688 C CA . GLY A 1 87 ? 25.996 -3.436 -33.122 1.00 62.16 87 GLY A CA 1
ATOM 689 C C . GLY A 1 87 ? 24.720 -3.177 -33.928 1.00 62.16 87 GLY A C 1
ATOM 690 O O . GLY A 1 87 ? 24.822 -2.899 -35.116 1.00 62.16 87 GLY A O 1
ATOM 691 N N . SER A 1 88 ? 23.539 -3.234 -33.312 1.00 55.12 88 SER A N 1
ATOM 692 C CA . SER A 1 88 ? 22.266 -2.975 -33.992 1.00 55.12 88 SER A CA 1
ATOM 693 C C . SER A 1 88 ? 21.703 -1.605 -33.603 1.00 55.12 88 SER A C 1
ATOM 695 O O . SER A 1 88 ? 21.308 -1.415 -32.452 1.00 55.12 88 SER A O 1
ATOM 697 N N . GLY A 1 89 ? 21.639 -0.684 -34.567 1.00 58.22 89 GLY A N 1
ATOM 698 C CA . GLY A 1 89 ? 20.906 0.582 -34.459 1.00 58.22 89 GLY A CA 1
ATOM 699 C C . GLY A 1 89 ? 21.775 1.839 -34.535 1.00 58.22 89 GLY A C 1
ATOM 700 O O . GLY A 1 89 ? 22.947 1.846 -34.150 1.00 58.22 89 GLY A O 1
ATOM 701 N N . ALA A 1 90 ? 21.183 2.923 -35.038 1.00 60.81 90 ALA A N 1
ATOM 702 C CA . ALA A 1 90 ? 21.753 4.259 -34.932 1.00 60.81 90 ALA A CA 1
ATOM 703 C C . ALA A 1 90 ? 21.845 4.672 -33.450 1.00 60.81 90 ALA A C 1
ATOM 705 O O . ALA A 1 90 ? 21.070 4.207 -32.616 1.00 60.81 90 ALA A O 1
ATOM 706 N N . ALA A 1 91 ? 22.795 5.546 -33.102 1.00 63.16 91 ALA A N 1
ATOM 707 C CA . ALA A 1 91 ? 23.130 5.866 -31.706 1.00 63.16 91 ALA A CA 1
ATOM 708 C C . ALA A 1 91 ? 21.945 6.357 -30.842 1.00 63.16 91 ALA A C 1
ATOM 710 O O . ALA A 1 91 ? 22.026 6.285 -29.619 1.00 63.16 91 ALA A O 1
ATOM 711 N N . HIS A 1 92 ? 20.861 6.833 -31.462 1.00 63.84 92 HIS A N 1
ATOM 712 C CA . HIS A 1 92 ? 19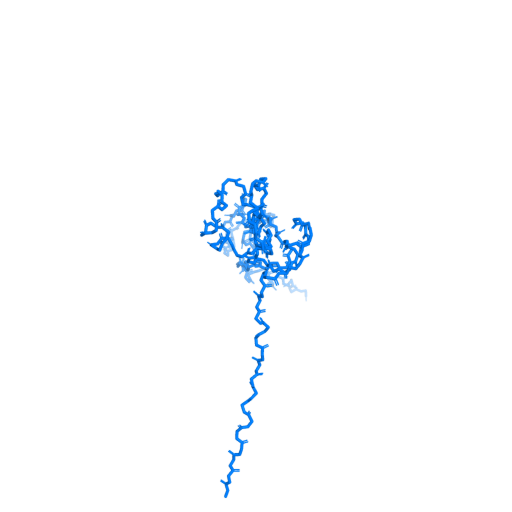.661 7.338 -30.793 1.00 63.84 92 HIS A CA 1
ATOM 713 C C . HIS A 1 92 ? 18.658 6.250 -30.363 1.00 63.84 92 HIS A C 1
ATOM 715 O O . HIS A 1 92 ? 17.830 6.520 -29.500 1.00 63.84 92 HIS A O 1
ATOM 721 N N . ASP A 1 93 ? 18.754 5.027 -30.898 1.00 72.38 93 ASP A N 1
ATOM 722 C CA . ASP A 1 93 ? 17.795 3.934 -30.641 1.00 72.38 93 ASP A CA 1
ATOM 723 C C . ASP A 1 93 ? 18.324 2.843 -29.697 1.00 72.38 93 ASP A C 1
ATOM 725 O O . ASP A 1 93 ? 17.694 1.799 -29.496 1.00 72.38 93 ASP A O 1
ATOM 729 N N . VAL A 1 94 ? 19.489 3.071 -29.090 1.00 81.75 94 VAL A N 1
ATOM 730 C CA . VAL A 1 94 ? 20.126 2.109 -28.188 1.00 81.75 94 VAL A CA 1
ATOM 731 C C . VAL A 1 94 ? 19.468 2.156 -26.806 1.00 81.75 94 VAL A C 1
ATOM 733 O O . VAL A 1 94 ? 19.557 3.146 -26.084 1.00 81.75 94 VAL A O 1
ATOM 736 N N . VAL A 1 95 ? 18.842 1.048 -26.407 1.00 86.06 95 VAL A N 1
ATOM 737 C CA . VAL A 1 95 ? 18.227 0.860 -25.089 1.00 86.06 95 VAL A CA 1
ATOM 738 C C . VAL A 1 95 ? 19.226 0.175 -24.158 1.00 86.06 95 VAL A C 1
ATOM 740 O O . VAL A 1 95 ? 19.493 -1.025 -24.271 1.00 86.06 95 VAL A O 1
ATOM 743 N N . SER A 1 96 ? 19.768 0.949 -23.217 1.00 86.94 96 SER A N 1
ATOM 744 C CA . SER A 1 96 ? 20.801 0.491 -22.271 1.00 86.94 96 SER A CA 1
ATOM 745 C C . SER A 1 96 ? 20.274 0.158 -20.877 1.00 86.94 96 SER A C 1
ATOM 747 O O . SER A 1 96 ? 21.003 -0.430 -20.081 1.00 86.94 96 SER A O 1
ATOM 749 N N . ILE A 1 97 ? 19.028 0.520 -20.572 1.00 90.06 97 ILE A N 1
ATOM 750 C CA . ILE A 1 97 ? 18.376 0.236 -19.293 1.00 90.06 97 ILE A CA 1
ATOM 751 C C . ILE A 1 97 ? 16.930 -0.190 -19.526 1.00 90.06 97 ILE A C 1
ATOM 753 O O . ILE A 1 97 ? 16.265 0.342 -20.417 1.00 90.06 97 ILE A O 1
ATOM 757 N N . THR A 1 98 ? 16.446 -1.136 -18.728 1.00 92.44 98 THR A N 1
ATOM 758 C CA . THR A 1 98 ? 15.029 -1.511 -18.685 1.00 92.44 98 THR A CA 1
ATOM 759 C C . THR A 1 98 ? 14.561 -1.761 -17.244 1.00 92.44 98 THR A C 1
ATOM 761 O O . THR A 1 98 ? 15.338 -2.310 -16.448 1.00 92.44 98 THR A O 1
ATOM 764 N N . PRO A 1 99 ? 13.316 -1.374 -16.888 1.00 95.50 99 PRO A N 1
ATOM 765 C CA . PRO A 1 99 ? 12.333 -0.624 -17.696 1.00 95.50 99 PRO A CA 1
ATOM 766 C C . PRO A 1 99 ? 12.670 0.870 -17.846 1.00 95.50 99 PRO A C 1
ATOM 768 O O . PRO A 1 99 ? 13.484 1.408 -17.100 1.00 95.50 99 PRO A O 1
ATOM 771 N N . GLN A 1 100 ? 12.036 1.550 -18.806 1.00 94.06 100 GLN A N 1
ATOM 772 C CA . GLN A 1 100 ? 12.262 2.980 -19.077 1.00 94.06 100 GLN A CA 1
ATOM 773 C C . GLN A 1 100 ? 11.291 3.869 -18.304 1.00 94.06 100 GLN A C 1
ATOM 775 O O . GLN A 1 100 ? 11.638 4.994 -17.949 1.00 94.06 100 GLN A O 1
ATOM 780 N N . LYS A 1 101 ? 10.085 3.366 -18.011 1.00 95.31 101 LYS A N 1
ATOM 781 C CA . LYS A 1 101 ? 9.078 4.122 -17.267 1.00 95.31 101 LYS A CA 1
ATOM 782 C C . LYS A 1 101 ? 8.394 3.254 -16.224 1.00 95.31 101 LYS A C 1
ATOM 784 O O . LYS A 1 101 ? 7.826 2.207 -16.533 1.00 95.31 101 LYS A O 1
ATOM 789 N N . ILE A 1 102 ? 8.417 3.732 -14.984 1.00 96.25 102 ILE A N 1
ATOM 790 C CA . ILE A 1 102 ? 7.774 3.103 -13.830 1.00 96.25 102 ILE A CA 1
ATOM 791 C C . ILE A 1 102 ? 6.877 4.151 -13.168 1.00 96.25 102 ILE A C 1
ATOM 793 O O . ILE A 1 102 ? 7.289 5.296 -12.995 1.00 96.25 102 ILE A O 1
ATOM 797 N N . SER A 1 103 ? 5.662 3.762 -12.790 1.00 96.00 103 SER A N 1
ATOM 798 C CA . SER A 1 103 ? 4.794 4.530 -11.900 1.00 96.00 103 SER A CA 1
ATOM 799 C C . SER A 1 103 ? 4.886 3.961 -10.490 1.00 96.00 103 SER A C 1
ATOM 801 O O . SER A 1 103 ? 4.788 2.748 -10.296 1.00 96.00 103 SER A O 1
ATOM 803 N N . LEU A 1 104 ? 5.091 4.832 -9.505 1.00 94.81 104 LEU A N 1
ATOM 804 C CA . LEU A 1 104 ? 5.217 4.461 -8.100 1.00 94.81 104 LEU A CA 1
ATOM 805 C C . LEU A 1 104 ? 4.141 5.176 -7.284 1.00 94.81 104 LEU A C 1
ATOM 807 O O . LEU A 1 104 ? 4.047 6.400 -7.304 1.00 94.81 104 LEU A O 1
ATOM 811 N N . SER A 1 105 ? 3.376 4.407 -6.515 1.00 94.00 105 SER A N 1
ATOM 812 C CA . SER A 1 105 ? 2.506 4.907 -5.455 1.00 94.00 105 SER A CA 1
ATOM 813 C C . SER A 1 105 ? 3.100 4.463 -4.127 1.00 94.00 105 SER A C 1
ATOM 815 O O . SER A 1 105 ? 3.193 3.268 -3.853 1.00 94.00 105 SER A O 1
ATOM 817 N N . LEU A 1 106 ? 3.581 5.401 -3.316 1.00 90.88 106 LEU A N 1
ATOM 818 C CA . LEU A 1 106 ? 4.297 5.088 -2.081 1.00 90.88 106 LEU A CA 1
ATOM 819 C C . LEU A 1 106 ? 3.495 5.535 -0.867 1.00 90.88 106 LEU A C 1
ATOM 821 O O . LEU A 1 106 ? 3.183 6.712 -0.703 1.00 90.88 106 LEU A O 1
ATOM 825 N N . ARG A 1 107 ? 3.238 4.595 0.044 1.00 88.12 107 ARG A N 1
ATOM 826 C CA . ARG A 1 107 ? 2.803 4.932 1.396 1.00 88.12 107 ARG A CA 1
ATOM 827 C C . ARG A 1 107 ? 4.002 5.354 2.252 1.00 88.12 107 ARG A C 1
ATOM 829 O O . ARG A 1 107 ? 5.087 4.791 2.160 1.00 88.12 107 ARG A O 1
ATOM 836 N N . ARG A 1 108 ? 3.816 6.319 3.151 1.00 84.44 108 ARG A N 1
ATOM 837 C CA . ARG A 1 108 ? 4.868 6.752 4.089 1.00 84.44 108 ARG A CA 1
ATOM 838 C C . ARG A 1 108 ? 5.415 5.569 4.904 1.00 84.44 108 ARG A C 1
ATOM 840 O O . ARG A 1 108 ? 4.670 4.662 5.269 1.00 84.44 108 ARG A O 1
ATOM 847 N N . LYS A 1 109 ? 6.722 5.592 5.193 1.00 80.50 109 LYS A N 1
ATOM 848 C CA . LYS A 1 109 ? 7.460 4.524 5.906 1.00 80.50 109 LYS A CA 1
ATOM 849 C C . LYS A 1 109 ? 7.413 3.143 5.232 1.00 80.50 109 LYS A C 1
ATOM 851 O O . LYS A 1 109 ? 7.686 2.135 5.877 1.00 80.50 109 LYS A O 1
ATOM 856 N N . THR A 1 110 ? 7.081 3.090 3.944 1.00 86.25 110 THR A N 1
ATOM 857 C CA . THR A 1 110 ? 7.231 1.89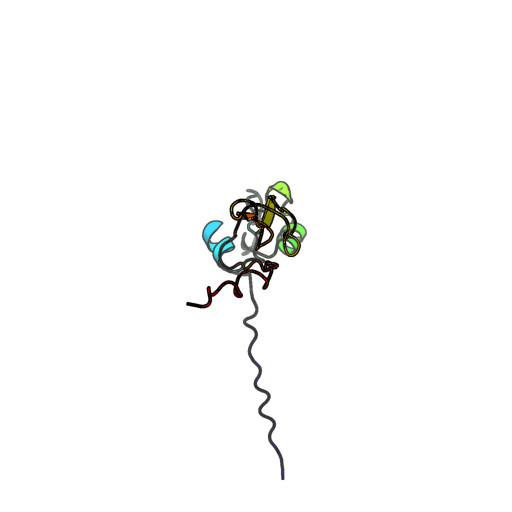9 3.107 1.00 86.25 110 THR A CA 1
ATOM 858 C C . THR A 1 110 ? 8.554 1.938 2.341 1.00 86.25 110 THR A C 1
ATOM 860 O O . THR A 1 110 ? 9.148 3.000 2.170 1.00 86.25 110 THR A O 1
ATOM 863 N N . CYS A 1 111 ? 8.966 0.797 1.802 1.00 87.19 111 CYS A N 1
ATOM 864 C CA . CYS A 1 111 ? 9.988 0.730 0.768 1.00 87.19 111 CYS A CA 1
ATOM 865 C C . CYS A 1 111 ? 9.529 -0.270 -0.295 1.00 87.19 111 CYS A C 1
ATOM 867 O O . CYS A 1 111 ? 9.033 -1.344 0.050 1.00 87.19 111 CYS A O 1
ATOM 869 N N . ILE A 1 112 ? 9.691 0.080 -1.571 1.00 88.88 112 ILE A N 1
ATOM 870 C CA . ILE A 1 112 ? 9.515 -0.846 -2.691 1.00 88.88 112 ILE A CA 1
ATOM 871 C C . ILE A 1 112 ? 10.895 -1.119 -3.277 1.00 88.88 112 ILE A C 1
ATOM 873 O O . ILE A 1 112 ? 11.664 -0.193 -3.528 1.00 88.88 112 ILE A O 1
ATOM 877 N N . ARG A 1 113 ? 11.206 -2.396 -3.502 1.00 91.75 113 ARG A N 1
ATOM 878 C CA . ARG A 1 113 ? 12.415 -2.810 -4.216 1.00 91.75 113 ARG A CA 1
ATOM 879 C C . ARG A 1 113 ? 12.089 -2.996 -5.691 1.00 91.75 113 ARG A C 1
ATOM 881 O O . ARG A 1 113 ? 11.112 -3.661 -6.021 1.00 91.75 113 ARG A O 1
ATOM 888 N N . GLY A 1 114 ? 12.921 -2.422 -6.551 1.00 88.38 114 GLY A N 1
ATOM 889 C CA . GLY A 1 114 ? 12.876 -2.622 -7.995 1.00 88.38 114 GLY A CA 1
ATOM 890 C C . GLY A 1 114 ? 14.162 -3.274 -8.493 1.00 88.38 114 GLY A C 1
ATOM 891 O O . GLY A 1 114 ? 15.206 -3.164 -7.850 1.00 88.38 114 GLY A O 1
ATOM 892 N N . LEU A 1 115 ? 14.074 -3.940 -9.642 1.00 90.75 115 LEU A N 1
ATOM 893 C CA . LEU A 1 115 ? 15.219 -4.449 -10.388 1.00 90.75 115 LEU A CA 1
ATOM 894 C C . LEU A 1 115 ? 15.372 -3.614 -11.659 1.00 90.75 115 LEU A C 1
ATOM 896 O O . LEU A 1 115 ? 14.408 -3.444 -12.402 1.00 90.75 115 LEU A O 1
ATOM 900 N N . LEU A 1 116 ? 16.580 -3.113 -11.897 1.00 91.69 116 LEU A N 1
ATOM 901 C CA . LEU A 1 116 ? 16.955 -2.448 -13.140 1.00 91.69 116 LEU A CA 1
ATOM 902 C C . LEU A 1 116 ? 17.976 -3.324 -13.851 1.00 91.69 116 LEU A C 1
ATOM 904 O O . LEU A 1 116 ? 18.981 -3.716 -13.254 1.00 91.69 116 LEU A O 1
ATOM 908 N N . LEU A 1 117 ? 17.719 -3.629 -15.119 1.00 90.19 117 LEU A N 1
ATOM 909 C CA . LEU A 1 117 ? 18.671 -4.345 -15.957 1.00 90.19 117 LEU A CA 1
ATOM 910 C C . LEU A 1 117 ? 19.433 -3.326 -16.793 1.00 90.19 117 LEU A C 1
ATOM 912 O O . LEU A 1 117 ? 18.829 -2.524 -17.505 1.00 90.19 117 LEU A O 1
ATOM 916 N N . LEU A 1 118 ? 20.758 -3.369 -16.693 1.00 87.12 118 LEU A N 1
ATOM 917 C CA . LEU A 1 118 ? 21.670 -2.500 -17.426 1.00 87.12 118 LEU A CA 1
ATOM 918 C C . LEU A 1 118 ? 22.421 -3.315 -18.470 1.00 87.12 118 LEU A C 1
ATOM 920 O O . LEU A 1 118 ? 22.892 -4.417 -18.187 1.00 87.12 118 LEU A O 1
ATOM 924 N N . ASN A 1 119 ? 22.578 -2.746 -19.661 1.00 81.38 119 ASN A N 1
ATOM 925 C CA . ASN A 1 119 ? 23.456 -3.294 -20.676 1.00 81.38 119 ASN A CA 1
ATOM 926 C C . ASN A 1 119 ? 24.867 -2.678 -20.541 1.00 81.38 119 ASN A C 1
ATOM 928 O O . ASN A 1 119 ? 25.038 -1.487 -20.811 1.00 81.38 119 ASN A O 1
ATOM 932 N N . PRO A 1 120 ? 25.900 -3.456 -20.169 1.00 67.56 120 PRO A N 1
ATOM 933 C CA . PRO A 1 120 ? 27.271 -2.961 -20.014 1.00 67.56 120 PRO A CA 1
ATOM 934 C C . PRO A 1 120 ? 27.946 -2.499 -21.322 1.00 67.56 120 PRO A C 1
ATOM 936 O O . PRO A 1 120 ? 29.068 -2.010 -21.339 1.00 67.56 120 PRO A O 1
ATOM 939 N N . LEU A 1 121 ? 27.322 -2.664 -22.479 1.00 60.75 121 LEU A N 1
ATOM 940 C CA . LEU A 1 121 ? 28.050 -2.574 -23.744 1.00 60.75 121 LEU A CA 1
ATOM 941 C C . LEU A 1 121 ? 28.275 -1.141 -24.267 1.00 60.75 121 LEU A C 1
ATOM 943 O O . LEU A 1 121 ? 28.920 -0.975 -25.301 1.00 60.75 121 LEU A O 1
ATOM 947 N N . CYS A 1 122 ? 27.838 -0.107 -23.537 1.00 55.03 122 CYS A N 1
ATOM 948 C CA . CYS A 1 122 ? 28.021 1.302 -23.916 1.00 55.03 122 CYS A CA 1
ATOM 949 C C . CYS A 1 122 ? 29.298 1.978 -23.381 1.00 55.03 122 CYS A C 1
ATOM 951 O O . CYS A 1 122 ? 29.681 3.016 -23.913 1.00 55.03 122 CYS A O 1
ATOM 953 N N . TYR A 1 123 ? 30.009 1.422 -22.392 1.00 52.94 123 TYR A N 1
ATOM 954 C CA . TYR A 1 123 ? 31.199 2.085 -21.819 1.00 52.94 123 TYR A CA 1
ATOM 955 C C . TYR A 1 123 ? 32.502 1.885 -22.621 1.00 52.94 123 TYR A C 1
ATOM 957 O O . TYR A 1 123 ? 33.561 2.354 -22.208 1.00 52.94 123 TYR A O 1
ATOM 965 N N . LYS A 1 124 ? 32.458 1.197 -23.772 1.00 53.62 124 LYS A N 1
ATOM 966 C CA . LYS A 1 124 ? 33.648 0.833 -24.568 1.00 53.62 124 LYS A CA 1
ATOM 967 C C . LYS A 1 124 ? 33.810 1.579 -25.904 1.00 53.62 124 LYS A C 1
ATOM 969 O O . LYS A 1 124 ? 34.512 1.088 -26.781 1.00 53.62 124 LYS A O 1
ATOM 974 N N . LYS A 1 125 ? 33.235 2.776 -26.064 1.00 53.56 125 LYS A N 1
ATOM 975 C CA . LYS A 1 125 ? 33.626 3.709 -27.142 1.00 53.56 125 LYS A CA 1
ATOM 976 C C . LYS A 1 125 ? 34.460 4.857 -26.572 1.00 53.56 125 LYS A C 1
ATOM 978 O O . LYS A 1 125 ? 33.962 5.959 -26.384 1.00 53.56 125 LYS A O 1
ATOM 983 N N . ARG A 1 126 ? 35.743 4.596 -26.308 1.00 44.81 126 ARG A N 1
ATOM 984 C CA . ARG A 1 126 ? 36.756 5.660 -26.314 1.00 44.81 126 ARG A CA 1
ATOM 985 C C . ARG A 1 126 ? 37.372 5.638 -27.723 1.00 44.81 126 ARG A C 1
ATOM 987 O O . ARG A 1 126 ? 37.873 4.577 -28.097 1.00 44.81 126 ARG A O 1
ATOM 994 N N . PRO A 1 127 ? 37.273 6.708 -28.530 1.00 51.19 127 PRO A N 1
ATOM 995 C CA . PRO A 1 127 ? 38.025 6.778 -29.774 1.00 51.19 127 PRO A CA 1
ATOM 996 C C . PRO A 1 127 ? 39.514 6.728 -29.428 1.00 51.19 127 PRO A C 1
ATOM 998 O O . PRO A 1 127 ? 39.955 7.435 -28.521 1.00 51.19 127 PRO A O 1
ATOM 1001 N N . ALA A 1 128 ? 40.262 5.859 -30.103 1.00 51.50 128 ALA A N 1
ATOM 1002 C CA . ALA A 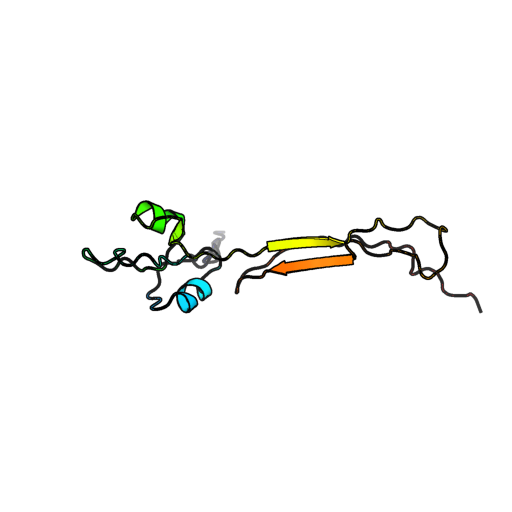1 128 ? 41.708 5.994 -30.157 1.00 51.50 128 ALA A CA 1
ATOM 1003 C C . ALA A 1 128 ? 41.990 7.280 -30.946 1.00 51.50 128 ALA A C 1
ATOM 1005 O O . ALA A 1 128 ? 41.592 7.372 -32.108 1.00 51.50 128 ALA A O 1
ATOM 1006 N N . ILE A 1 129 ? 42.564 8.276 -30.273 1.00 53.03 129 ILE A N 1
ATOM 1007 C CA . ILE A 1 129 ? 43.265 9.397 -30.906 1.00 53.03 129 ILE A CA 1
ATOM 1008 C C . ILE A 1 129 ? 44.745 9.081 -30.757 1.00 53.03 129 ILE A C 1
ATOM 1010 O O . ILE A 1 129 ? 45.125 8.723 -29.616 1.00 53.03 129 ILE A O 1
#

Foldseek 3Di:
DDPPPPPPPPPPPPQFLLDPPPDQVSSLQSALQKKFFQDPCQPPPDDDPHSIGGP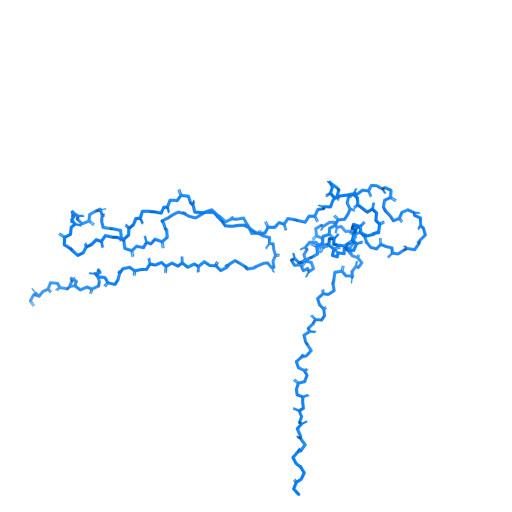VVCVVSPRDNVRIGRDDKDKDQPAFDDADDPPDDDPVPGDFKPDPDMDIDDRPPDDDDDDMHGDPPPPPPDDDD

Sequence (129 aa):
TSRQFFSLWIRFRTTSCFGSATSCEECLLINPSCAWCAQEDFGKRRSLTSRCDFKQNLQKRGCEPRFIESPRSAASVLESRPLSSKGSGAAHDVVS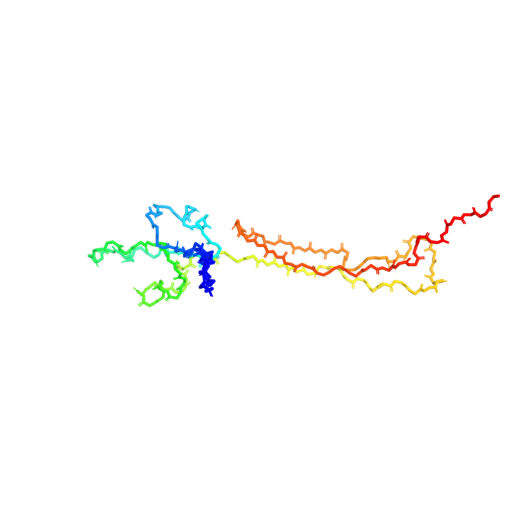ITPQKISLSLRRKTCIRGLLLLNPLCYKKRPAI

Organism: Cyprinodon variegatus (NCBI:txid28743)

pLDDT: mean 77.42, std 17.86, range [36.59, 96.69]

Secondary structure (DSSP, 8-state):
----------------------SHHHHHHH-TTEEEE--TTTT-SSS---SEEEHHHHHHTT--GGGEE----EEEEEE-PPPPPTT-S-TTS---EE-SEEEEE--TT-------EE-GGGTT-----

Radius of gyration: 25.11 Å; chains: 1; bounding box: 64×32×66 Å